Protein AF-A0A377WKM6-F1 (afdb_monomer)

Organism: Klebsiella pneumoniae (NCBI:txid573)

pLDDT: mean 94.64, std 5.41, range [57.75, 98.88]

Solvent-accessible surface area (backbone atoms only — not comparable to full-atom values): 8984 Å² total; per-residue (Å²): 131,85,93,62,58,70,69,56,50,52,50,51,51,51,55,54,52,52,62,76,64,38,88,88,61,85,77,56,62,66,72,69,46,43,40,46,70,62,48,39,55,75,68,44,44,62,54,40,54,48,40,24,70,75,69,76,43,76,47,65,71,56,42,40,52,52,16,50,48,60,55,54,56,63,26,58,56,96,90,44,74,53,87,74,52,57,60,69,69,58,56,55,50,36,52,53,48,50,48,35,37,75,72,70,75,36,54,65,55,55,48,45,37,64,61,36,46,42,28,90,76,66,78,42,52,48,53,76,40,86,64,45,49,60,52,27,27,54,43,33,50,35,31,72,74,66,30,62,74,60,50,48,53,89,76,109

Sequence (156 aa):
MLDLPRDELVSFASAVTGRFRNPYIKHQLLSIALNGMTKYRTRILPQLLAGQKAHGALPPRLTFALAALIAFYRGEREGESYPVQDDADWISRYQTLWARHRDGQMSTRELVTAVLSVADHWQQDLSQIPGLVELVTADLDAILTCGMRDAVKPLC

Foldseek 3Di:
DPPDPPVVVVVVVVVVVVVVPPPVDDDPVLVVCAAVLLCLLVPQVVVQVVVCVVPVDGDLVSLLSVLVNLVVLLQDDPNDGHDRHHPPVSNVLSVVLNVCCVVVNDALLRSLQVSQQPCVSNVHRNNPPPCSSVSSSVLNVCCVPVNDVVSCVVVD

Radius of gyration: 16.56 Å; Cα contacts (8 Å, |Δi|>4): 131; chains: 1; bounding box: 44×33×40 Å

Structure (mmCIF, N/CA/C/O backbone):
data_AF-A0A377WKM6-F1
#
_entry.id   AF-A0A377WKM6-F1
#
loop_
_atom_site.group_PDB
_atom_site.id
_atom_site.type_symbol
_atom_site.label_atom_id
_atom_site.label_alt_id
_atom_site.label_comp_id
_atom_site.label_asym_id
_atom_sit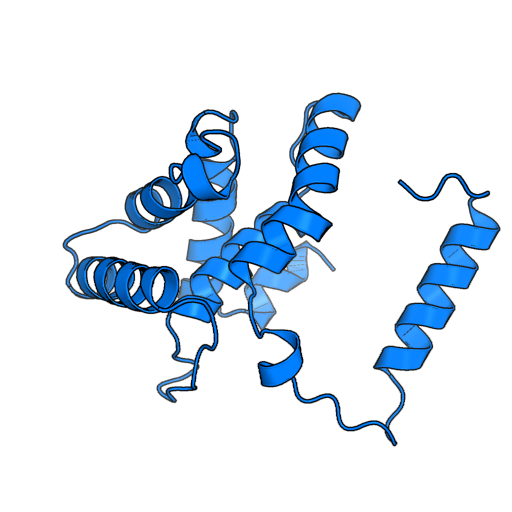e.label_entity_id
_atom_site.label_seq_id
_atom_site.pdbx_PDB_ins_code
_atom_site.Cartn_x
_atom_site.Cartn_y
_atom_site.Cartn_z
_atom_site.occupancy
_atom_site.B_iso_or_equiv
_atom_site.auth_seq_id
_atom_site.auth_comp_id
_atom_site.auth_asym_id
_atom_site.auth_atom_id
_atom_site.pdbx_PDB_model_num
ATOM 1 N N . MET A 1 1 ? 14.447 1.230 -13.886 1.00 57.75 1 MET A N 1
ATOM 2 C CA . MET A 1 1 ? 14.813 -0.199 -13.892 1.00 57.75 1 MET A CA 1
ATOM 3 C C . MET A 1 1 ? 16.328 -0.256 -13.848 1.00 57.75 1 MET A C 1
ATOM 5 O O . MET A 1 1 ? 16.936 0.613 -14.461 1.00 57.75 1 MET A O 1
ATOM 9 N N . LEU A 1 2 ? 16.928 -1.160 -13.073 1.00 65.38 2 LEU A N 1
ATOM 10 C CA . LEU A 1 2 ? 18.377 -1.364 -13.153 1.00 65.38 2 LEU A CA 1
ATOM 11 C C . LEU A 1 2 ? 18.650 -2.080 -14.474 1.00 65.38 2 LEU A C 1
ATOM 13 O O . LEU A 1 2 ? 18.140 -3.179 -14.676 1.00 65.38 2 LEU A O 1
ATOM 17 N N . ASP A 1 3 ? 19.374 -1.421 -15.369 1.00 78.69 3 ASP A N 1
ATOM 18 C CA . ASP A 1 3 ? 19.747 -1.976 -16.667 1.00 78.69 3 ASP A CA 1
ATOM 19 C C . ASP A 1 3 ? 21.046 -2.769 -16.500 1.00 78.69 3 ASP A C 1
ATOM 21 O O . ASP A 1 3 ? 22.145 -2.253 -16.686 1.00 78.69 3 ASP A O 1
ATOM 25 N N . LEU A 1 4 ? 20.906 -3.989 -15.980 1.00 83.00 4 LEU A N 1
ATOM 26 C CA . LEU A 1 4 ? 22.004 -4.908 -15.692 1.00 83.00 4 LEU A CA 1
ATOM 27 C C . LEU A 1 4 ? 21.697 -6.284 -16.299 1.00 83.00 4 LEU A C 1
ATOM 29 O O . LEU A 1 4 ? 20.523 -6.664 -16.390 1.00 83.00 4 LEU A O 1
ATOM 33 N N . PRO A 1 5 ? 22.725 -7.075 -16.655 1.00 90.50 5 PRO A N 1
ATOM 34 C CA . PRO A 1 5 ? 22.551 -8.469 -17.039 1.00 90.50 5 PRO A CA 1
ATOM 35 C C . PRO A 1 5 ? 21.777 -9.265 -15.982 1.00 90.50 5 PRO A C 1
ATOM 37 O O . PRO A 1 5 ? 21.876 -9.014 -14.779 1.00 90.50 5 PRO A O 1
ATOM 40 N N . ARG A 1 6 ? 21.026 -10.281 -16.424 1.00 88.25 6 ARG A N 1
ATOM 41 C CA . ARG A 1 6 ? 20.183 -11.103 -15.540 1.00 88.25 6 ARG A CA 1
ATOM 42 C C . ARG A 1 6 ? 20.954 -11.679 -14.351 1.00 88.25 6 ARG A C 1
ATOM 44 O O . ARG A 1 6 ? 20.444 -11.650 -13.234 1.00 88.25 6 ARG A O 1
ATOM 51 N N . ASP A 1 7 ? 22.164 -12.172 -14.581 1.00 90.81 7 ASP A N 1
ATOM 52 C CA . ASP A 1 7 ? 22.976 -12.797 -13.534 1.00 90.81 7 ASP A CA 1
ATOM 53 C C . ASP A 1 7 ? 23.418 -11.779 -12.473 1.00 90.81 7 ASP A C 1
ATOM 55 O O . ASP A 1 7 ? 23.409 -12.075 -11.276 1.00 90.81 7 ASP A O 1
ATOM 59 N N . GLU A 1 8 ? 23.700 -10.540 -12.885 1.00 89.38 8 GLU A N 1
ATOM 60 C CA . GLU A 1 8 ? 23.997 -9.440 -11.967 1.00 89.38 8 GLU A CA 1
ATOM 61 C C . GLU A 1 8 ? 22.763 -9.023 -11.164 1.00 89.38 8 GLU A C 1
ATOM 63 O O . GLU A 1 8 ? 22.865 -8.806 -9.957 1.00 89.38 8 GLU A O 1
ATOM 68 N N . LEU A 1 9 ? 21.580 -8.987 -11.786 1.00 89.69 9 LEU A N 1
ATOM 69 C CA . LEU A 1 9 ? 20.321 -8.723 -11.081 1.00 89.69 9 LEU A CA 1
ATOM 70 C C . LEU A 1 9 ? 20.016 -9.801 -10.034 1.00 89.69 9 LEU A C 1
ATOM 72 O O . LEU A 1 9 ? 19.599 -9.476 -8.921 1.00 89.69 9 LEU A O 1
ATOM 76 N N . VAL A 1 10 ? 20.246 -11.075 -10.364 1.00 89.69 10 VAL A N 1
ATOM 77 C CA . VAL A 1 10 ? 20.068 -12.200 -9.433 1.00 89.69 10 VAL A CA 1
ATOM 78 C C . VAL A 1 10 ? 21.064 -12.108 -8.278 1.00 89.69 10 VAL A C 1
ATOM 80 O O . VAL A 1 10 ? 20.669 -12.236 -7.116 1.00 89.69 10 VAL A O 1
ATOM 83 N N . SER A 1 11 ? 22.336 -11.833 -8.573 1.00 91.25 11 SER A N 1
ATOM 84 C CA . SER A 1 11 ? 23.378 -11.649 -7.558 1.00 91.25 11 SER A CA 1
ATOM 85 C C . SER A 1 11 ? 23.057 -10.475 -6.629 1.00 91.25 11 SER A C 1
ATOM 87 O O . SER A 1 11 ? 23.073 -10.611 -5.402 1.00 91.25 11 SER A O 1
ATOM 89 N N . PHE A 1 12 ? 22.650 -9.340 -7.200 1.00 90.00 12 PHE A N 1
ATOM 90 C CA . PHE A 1 12 ? 22.244 -8.160 -6.449 1.00 90.00 12 PHE A CA 1
ATOM 91 C C . PHE A 1 12 ? 21.031 -8.440 -5.555 1.00 90.00 12 PHE A C 1
ATOM 93 O O . PHE A 1 12 ? 21.052 -8.105 -4.368 1.00 90.00 12 PHE A O 1
ATOM 100 N N . ALA A 1 13 ? 19.993 -9.098 -6.083 1.00 90.62 13 ALA A N 1
ATOM 101 C CA . ALA A 1 13 ? 18.815 -9.483 -5.309 1.00 90.62 13 ALA A CA 1
ATOM 102 C C . ALA A 1 13 ? 19.187 -10.411 -4.143 1.00 90.62 13 ALA A C 1
ATOM 104 O O . ALA A 1 13 ? 18.769 -10.169 -3.010 1.00 90.62 13 ALA A O 1
ATOM 105 N N . SER A 1 14 ? 20.039 -11.411 -4.389 1.00 91.19 14 SER A N 1
ATOM 106 C CA . SER A 1 14 ? 20.540 -12.323 -3.356 1.00 91.19 14 SER A CA 1
ATOM 107 C C . SER A 1 14 ? 21.301 -11.578 -2.254 1.00 91.19 14 SER A C 1
ATOM 109 O O . SER A 1 14 ? 21.032 -11.773 -1.067 1.00 91.19 14 SER A O 1
ATOM 111 N N . ALA A 1 15 ? 22.181 -10.640 -2.620 1.00 92.31 15 ALA A N 1
ATOM 112 C CA . ALA A 1 15 ? 22.921 -9.816 -1.666 1.00 92.31 15 ALA A CA 1
ATOM 113 C C . ALA A 1 15 ? 22.004 -8.888 -0.846 1.00 92.31 15 ALA A C 1
ATOM 115 O O . ALA A 1 15 ? 22.212 -8.683 0.353 1.00 92.31 15 ALA A O 1
ATOM 116 N N . VAL A 1 16 ? 20.961 -8.321 -1.463 1.00 91.81 16 VAL A N 1
ATOM 117 C CA . VAL A 1 16 ? 19.919 -7.558 -0.755 1.00 91.81 16 VAL A CA 1
ATOM 118 C C . VAL A 1 16 ? 19.197 -8.453 0.257 1.00 91.81 16 VAL A C 1
ATOM 120 O O . VAL A 1 16 ? 19.101 -8.086 1.428 1.00 91.81 16 VAL A O 1
ATOM 123 N N . THR A 1 17 ? 18.742 -9.639 -0.155 1.00 90.12 17 THR A N 1
ATOM 124 C CA . THR A 1 17 ? 18.072 -10.595 0.737 1.00 90.12 17 THR A CA 1
ATOM 125 C C . THR A 1 17 ? 18.981 -11.039 1.883 1.00 90.12 17 THR A C 1
ATOM 127 O O . THR A 1 17 ? 18.531 -11.101 3.026 1.00 90.12 17 THR A O 1
ATOM 130 N N . GLY A 1 18 ? 20.263 -11.292 1.609 1.00 91.44 18 GLY A N 1
ATOM 131 C CA . GLY A 1 18 ? 21.258 -11.643 2.622 1.00 91.44 18 GLY A CA 1
ATOM 132 C C . GLY A 1 18 ? 21.394 -10.575 3.709 1.00 91.44 18 GLY A C 1
ATOM 133 O O . GLY A 1 18 ? 21.421 -10.907 4.892 1.00 91.44 18 GLY A O 1
ATOM 134 N N . ARG A 1 19 ? 21.379 -9.287 3.335 1.00 92.81 19 ARG A N 1
ATOM 135 C CA . ARG A 1 19 ? 21.427 -8.172 4.298 1.00 92.81 19 ARG A CA 1
ATOM 136 C C . ARG A 1 19 ? 20.207 -8.132 5.214 1.00 92.81 19 ARG A C 1
ATOM 138 O O . ARG A 1 19 ? 20.377 -7.945 6.412 1.00 92.81 19 ARG A O 1
ATOM 145 N N . PHE A 1 20 ? 19.006 -8.351 4.678 1.00 91.44 20 PHE A N 1
ATOM 146 C CA . PHE A 1 20 ? 17.780 -8.382 5.488 1.00 91.44 20 PHE A CA 1
ATOM 147 C C . PHE A 1 20 ? 17.671 -9.611 6.398 1.00 91.44 20 PHE A C 1
ATOM 149 O O . PHE A 1 20 ? 16.952 -9.573 7.391 1.00 91.44 20 PHE A O 1
ATOM 156 N N . ARG A 1 21 ? 18.376 -10.702 6.076 1.00 90.44 21 ARG A N 1
ATOM 157 C CA . ARG A 1 21 ? 18.427 -11.924 6.895 1.00 90.44 21 ARG A CA 1
ATOM 158 C C . ARG A 1 21 ? 19.493 -11.887 7.988 1.00 90.44 21 ARG A C 1
ATOM 160 O O . ARG A 1 21 ? 19.617 -12.861 8.723 1.00 90.44 21 ARG A O 1
ATOM 167 N N . ASN A 1 22 ? 20.274 -10.812 8.090 1.00 91.50 22 ASN A N 1
ATOM 168 C CA . ASN A 1 22 ? 21.345 -10.721 9.071 1.00 91.50 22 ASN A CA 1
ATOM 169 C C . ASN A 1 22 ? 20.764 -10.683 10.504 1.00 91.50 22 ASN A C 1
ATOM 171 O O . ASN A 1 22 ? 20.145 -9.684 10.871 1.00 91.50 22 ASN A O 1
ATOM 175 N N . PRO A 1 23 ? 20.994 -11.715 11.343 1.00 91.56 23 PRO A N 1
ATOM 176 C CA . PRO A 1 23 ? 20.392 -11.799 12.676 1.00 91.56 23 PRO A CA 1
ATOM 177 C C . PRO A 1 23 ? 20.985 -10.795 13.676 1.00 91.56 23 PRO A C 1
ATOM 179 O O . PRO A 1 23 ? 20.403 -10.558 14.733 1.00 91.56 23 PRO A O 1
ATOM 182 N N . TYR A 1 24 ? 22.134 -10.193 13.356 1.00 91.94 24 TYR A N 1
ATOM 183 C CA . TYR A 1 24 ? 22.805 -9.210 14.207 1.00 91.94 24 TYR A CA 1
ATOM 184 C C . TYR A 1 24 ? 22.281 -7.785 13.993 1.00 91.94 24 TYR A C 1
ATOM 186 O O . TYR A 1 24 ? 22.549 -6.903 14.808 1.00 91.94 24 TYR A O 1
ATOM 194 N N . ILE A 1 25 ? 21.519 -7.544 12.920 1.00 86.88 25 ILE A N 1
ATOM 195 C CA . ILE A 1 25 ? 20.918 -6.241 12.639 1.00 86.88 25 ILE A CA 1
ATOM 196 C C . ILE A 1 25 ? 19.464 -6.255 13.107 1.00 86.88 25 ILE A C 1
ATOM 198 O O . ILE A 1 25 ? 18.606 -6.934 12.547 1.00 86.88 25 ILE A O 1
ATOM 202 N N . LYS A 1 26 ? 19.160 -5.444 14.123 1.00 86.38 26 LYS A N 1
ATOM 203 C CA . LYS A 1 26 ? 17.778 -5.214 14.556 1.00 86.38 26 LYS A CA 1
ATOM 204 C C . LYS A 1 26 ? 17.126 -4.165 13.661 1.00 86.38 26 LYS A C 1
ATOM 206 O O . LYS A 1 26 ? 17.288 -2.964 13.869 1.00 86.38 26 LYS A O 1
ATOM 211 N N . HIS A 1 27 ? 16.378 -4.621 12.664 1.00 85.25 27 HIS A N 1
ATOM 212 C CA . HIS A 1 27 ? 15.598 -3.746 11.797 1.00 85.25 27 HIS A CA 1
ATOM 213 C C . HIS A 1 27 ? 14.374 -3.191 12.536 1.00 85.25 27 HIS A C 1
ATOM 215 O O . HIS A 1 27 ? 13.426 -3.916 12.827 1.00 85.25 27 HIS A O 1
ATOM 221 N N . GLN A 1 28 ? 14.375 -1.886 12.810 1.00 91.19 28 GLN A N 1
ATOM 222 C CA . GLN A 1 28 ? 13.216 -1.189 13.367 1.00 91.19 28 GLN A CA 1
ATOM 223 C C . GLN A 1 28 ? 12.160 -0.998 12.270 1.00 91.19 28 GLN A C 1
ATOM 225 O O . GLN A 1 28 ? 12.226 -0.046 11.492 1.00 91.19 28 GLN A O 1
ATOM 230 N N . LEU A 1 29 ? 11.202 -1.926 12.173 1.00 90.50 29 LEU A N 1
ATOM 231 C CA . LEU A 1 29 ? 10.202 -1.943 11.095 1.00 90.50 29 LEU A CA 1
ATOM 232 C C . LEU A 1 29 ? 9.377 -0.650 11.032 1.00 90.50 29 LEU A C 1
ATOM 234 O O . LEU A 1 29 ? 9.137 -0.145 9.939 1.00 90.50 29 LEU A O 1
ATOM 238 N N . LEU A 1 30 ? 9.023 -0.066 12.180 1.00 90.75 30 LEU A N 1
ATOM 239 C CA . LEU A 1 30 ? 8.331 1.227 12.228 1.00 90.75 30 LEU A CA 1
ATOM 240 C C . LEU A 1 30 ? 9.194 2.363 11.657 1.00 90.75 30 LEU A C 1
ATOM 242 O O . LEU A 1 30 ? 8.704 3.174 10.877 1.00 90.75 30 LEU A O 1
ATOM 246 N N . SER A 1 31 ? 10.500 2.379 11.939 1.00 91.31 31 SER A N 1
ATOM 247 C CA . SER A 1 31 ? 11.425 3.350 11.333 1.00 91.31 31 SER A CA 1
ATOM 248 C C . SER A 1 31 ? 11.585 3.135 9.824 1.00 91.31 31 SER A C 1
ATOM 250 O O . SER A 1 31 ? 11.764 4.088 9.066 1.00 91.31 31 SER A O 1
ATOM 252 N N . ILE A 1 32 ? 11.497 1.887 9.354 1.00 90.88 32 ILE A N 1
ATOM 253 C CA . ILE A 1 32 ? 11.476 1.581 7.918 1.00 90.88 32 ILE A CA 1
ATOM 254 C C . ILE A 1 32 ? 10.173 2.076 7.279 1.00 90.88 32 ILE A C 1
ATOM 256 O O . ILE A 1 32 ? 10.220 2.592 6.160 1.00 90.88 32 ILE A O 1
ATOM 260 N N . ALA A 1 33 ? 9.044 1.968 7.981 1.00 93.19 33 ALA A N 1
ATOM 261 C CA . ALA A 1 33 ? 7.728 2.388 7.508 1.00 93.19 33 ALA A CA 1
ATOM 262 C C . ALA A 1 33 ? 7.510 3.913 7.516 1.00 93.19 33 ALA A C 1
ATOM 264 O O . ALA A 1 33 ? 6.649 4.384 6.779 1.00 93.19 33 ALA A O 1
ATOM 265 N N . LEU A 1 34 ? 8.310 4.677 8.274 1.00 93.25 34 LEU A N 1
ATOM 266 C CA . LEU A 1 34 ? 8.272 6.147 8.326 1.00 93.25 34 LEU A CA 1
ATOM 267 C C . LEU A 1 34 ? 8.144 6.777 6.928 1.00 93.25 34 LEU A C 1
ATOM 269 O O . LEU A 1 34 ? 8.930 6.440 6.039 1.00 93.25 34 LEU A O 1
ATOM 273 N N . ASN A 1 35 ? 7.228 7.724 6.736 1.00 95.94 35 ASN A N 1
ATOM 274 C CA . ASN A 1 35 ? 6.987 8.411 5.456 1.00 95.94 35 ASN A CA 1
ATOM 275 C C . ASN A 1 35 ? 6.608 7.437 4.323 1.00 95.94 35 ASN A C 1
ATOM 277 O O . ASN A 1 35 ? 7.101 7.537 3.190 1.00 95.94 35 ASN A O 1
ATOM 281 N N . GLY A 1 36 ? 5.782 6.440 4.649 1.00 97.00 36 GLY A N 1
ATOM 282 C CA . GLY A 1 36 ? 5.380 5.358 3.756 1.00 97.00 36 GLY A CA 1
ATOM 283 C C . GLY A 1 36 ? 4.696 5.852 2.482 1.00 97.00 36 GLY A C 1
ATOM 284 O O . GLY A 1 36 ? 5.019 5.363 1.396 1.00 97.00 36 GLY A O 1
ATOM 285 N N . MET A 1 37 ? 3.845 6.879 2.577 1.00 97.69 37 MET A N 1
ATOM 286 C CA . MET A 1 37 ? 3.146 7.450 1.420 1.00 97.69 37 MET A CA 1
ATOM 287 C C . MET A 1 37 ? 4.127 8.046 0.408 1.00 97.69 37 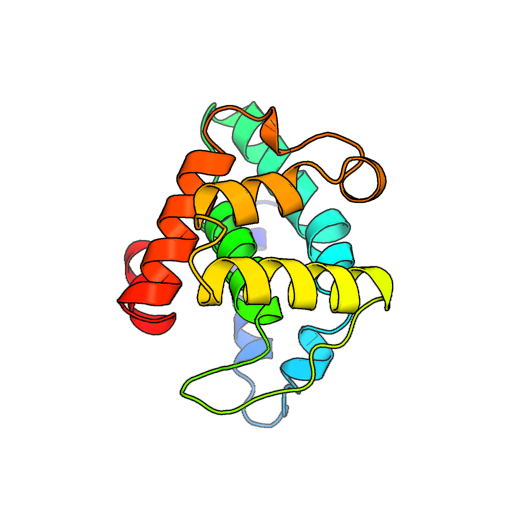MET A C 1
ATOM 289 O O . MET A 1 37 ? 4.078 7.733 -0.787 1.00 97.69 37 MET A O 1
ATOM 293 N N . THR A 1 38 ? 5.075 8.858 0.881 1.00 96.94 38 THR A N 1
ATOM 294 C CA . THR A 1 38 ? 6.115 9.463 0.033 1.00 96.94 38 THR A CA 1
ATOM 295 C C . THR A 1 38 ? 7.101 8.420 -0.497 1.00 96.94 38 THR A C 1
ATOM 297 O O . THR A 1 38 ? 7.513 8.488 -1.660 1.00 96.94 38 THR A O 1
ATOM 300 N N . LYS A 1 39 ? 7.452 7.405 0.304 1.00 97.50 39 LYS A N 1
ATOM 301 C CA . LYS A 1 39 ? 8.304 6.290 -0.140 1.00 97.50 39 LYS A CA 1
ATOM 302 C C . LYS A 1 39 ? 7.647 5.485 -1.256 1.00 97.50 39 LYS A C 1
ATOM 304 O O . LYS A 1 39 ? 8.320 5.192 -2.241 1.00 97.50 39 LYS A O 1
ATOM 309 N N . TYR A 1 40 ? 6.359 5.161 -1.146 1.00 98.19 40 TYR A N 1
ATOM 310 C CA . TYR A 1 40 ? 5.657 4.424 -2.195 1.00 98.19 40 TYR A CA 1
ATOM 311 C C . TYR A 1 40 ? 5.640 5.2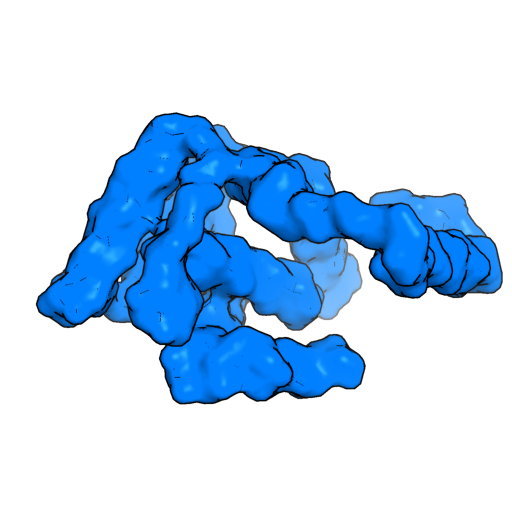24 -3.498 1.00 98.19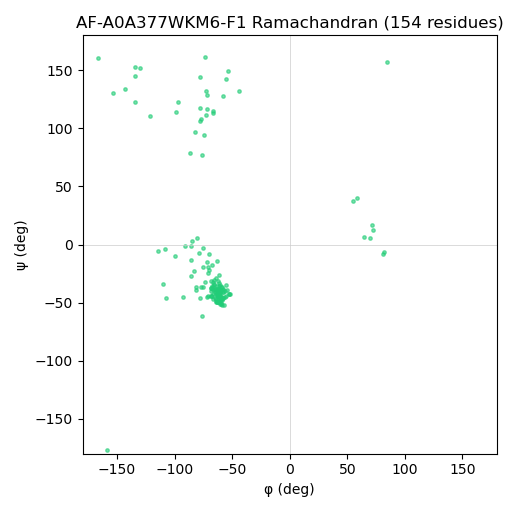 40 TYR A C 1
ATOM 313 O O . TYR A 1 40 ? 6.062 4.719 -4.541 1.00 98.19 40 TYR A O 1
ATOM 321 N N . ARG A 1 41 ? 5.242 6.501 -3.426 1.00 97.75 41 ARG A N 1
ATOM 322 C CA . ARG A 1 41 ? 5.211 7.399 -4.586 1.00 97.75 41 ARG A CA 1
ATOM 323 C C . ARG A 1 41 ? 6.560 7.508 -5.292 1.00 97.75 41 ARG A C 1
ATOM 325 O O . ARG A 1 41 ? 6.614 7.484 -6.513 1.00 97.75 41 ARG A O 1
ATOM 332 N N . THR A 1 42 ? 7.648 7.654 -4.543 1.00 96.88 42 THR A N 1
ATOM 333 C CA . THR A 1 42 ? 8.971 7.915 -5.138 1.00 96.88 42 THR A CA 1
ATOM 334 C C . THR A 1 42 ? 9.709 6.644 -5.557 1.00 96.88 42 THR A C 1
ATOM 336 O O . THR A 1 42 ? 10.524 6.696 -6.474 1.00 96.88 42 THR A O 1
ATOM 339 N N . ARG A 1 43 ? 9.442 5.497 -4.914 1.00 96.12 43 ARG A N 1
ATOM 340 C CA . ARG A 1 43 ? 10.215 4.257 -5.116 1.00 96.12 43 ARG A CA 1
ATOM 341 C C . ARG A 1 43 ? 9.456 3.156 -5.851 1.00 96.12 43 ARG A C 1
ATOM 343 O O . ARG A 1 43 ? 10.080 2.396 -6.583 1.00 96.12 43 ARG A O 1
ATOM 350 N N . ILE A 1 44 ? 8.142 3.046 -5.647 1.00 97.06 44 ILE A N 1
ATOM 351 C CA . ILE A 1 44 ? 7.336 1.915 -6.135 1.00 97.06 44 ILE A CA 1
ATOM 352 C C . ILE A 1 44 ? 6.440 2.330 -7.298 1.00 97.06 44 ILE A C 1
ATOM 354 O O . ILE A 1 44 ? 6.428 1.651 -8.324 1.00 97.06 44 ILE A O 1
ATOM 358 N N . LEU A 1 45 ? 5.747 3.467 -7.179 1.00 97.69 45 LEU A N 1
ATOM 359 C CA . LEU A 1 45 ? 4.819 3.944 -8.204 1.00 97.69 45 LEU A CA 1
ATOM 360 C C . LEU A 1 45 ? 5.448 4.021 -9.613 1.00 97.69 45 LEU A C 1
ATOM 362 O O . LEU A 1 45 ? 4.816 3.522 -10.543 1.00 97.69 45 LEU A O 1
ATOM 366 N N . PRO A 1 46 ? 6.693 4.510 -9.816 1.00 96.56 46 PRO A N 1
ATOM 367 C CA . PRO A 1 46 ? 7.297 4.522 -11.148 1.00 96.56 46 PRO A CA 1
ATOM 368 C C . PRO A 1 46 ? 7.444 3.120 -11.754 1.00 96.56 46 PRO A C 1
ATOM 370 O O . PRO A 1 46 ? 7.287 2.954 -12.960 1.00 96.56 46 PRO A O 1
ATOM 373 N N . GLN A 1 47 ? 7.728 2.103 -10.931 1.00 95.19 47 GLN A N 1
ATOM 374 C CA . GLN A 1 47 ? 7.835 0.714 -11.390 1.00 95.19 47 GLN A CA 1
ATOM 375 C C . GLN A 1 47 ? 6.462 0.096 -11.668 1.00 95.19 47 GLN A C 1
ATOM 377 O O . GLN A 1 47 ? 6.327 -0.647 -12.635 1.00 95.19 47 GLN A O 1
ATOM 382 N N . LEU A 1 48 ? 5.443 0.433 -10.872 1.00 96.38 48 LEU A N 1
ATOM 383 C CA . LEU A 1 48 ? 4.065 0.004 -11.120 1.00 96.38 48 LEU A CA 1
ATOM 384 C C . LEU A 1 48 ? 3.574 0.512 -12.481 1.00 96.38 48 LEU A C 1
ATOM 386 O O . LEU A 1 48 ? 3.114 -0.283 -13.298 1.00 96.38 48 LEU A O 1
ATOM 390 N N . LEU A 1 49 ? 3.742 1.810 -12.750 1.00 95.75 49 LEU A N 1
ATOM 391 C CA . LEU A 1 49 ? 3.319 2.436 -14.007 1.00 95.75 49 LEU A CA 1
ATOM 392 C C . LEU A 1 49 ? 4.127 1.927 -15.205 1.00 95.75 49 LEU A C 1
ATOM 394 O O . LEU A 1 49 ? 3.563 1.637 -16.258 1.00 95.75 49 LEU A O 1
ATOM 398 N N . ALA A 1 50 ? 5.448 1.782 -15.048 1.00 94.19 50 ALA A N 1
ATOM 399 C CA . ALA A 1 50 ? 6.300 1.231 -16.098 1.00 94.19 50 ALA A CA 1
ATOM 400 C C . ALA A 1 50 ? 5.933 -0.226 -16.420 1.00 94.19 50 ALA A C 1
ATOM 402 O O . ALA A 1 50 ? 5.833 -0.579 -17.593 1.00 94.19 50 ALA A O 1
ATOM 403 N N . GLY A 1 51 ? 5.681 -1.050 -15.397 1.00 90.94 51 GLY A N 1
ATOM 404 C CA . GLY A 1 51 ? 5.254 -2.439 -15.562 1.00 90.94 51 GLY A CA 1
ATOM 405 C C . GLY A 1 51 ? 3.905 -2.551 -16.271 1.00 90.94 51 GLY A C 1
ATOM 406 O O . GLY A 1 51 ? 3.782 -3.320 -17.223 1.00 90.94 51 GLY A O 1
ATOM 407 N N . GLN A 1 52 ? 2.932 -1.718 -15.886 1.00 93.88 52 GLN A N 1
ATOM 408 C CA . GLN A 1 52 ? 1.639 -1.650 -16.567 1.00 93.88 52 GLN A CA 1
ATOM 409 C C . GLN A 1 52 ? 1.793 -1.263 -18.038 1.00 93.88 52 GLN A C 1
ATOM 411 O O . GLN A 1 52 ? 1.228 -1.918 -18.909 1.00 93.88 52 GLN A O 1
ATOM 416 N N . LYS A 1 53 ? 2.587 -0.229 -18.331 1.00 92.56 53 LYS A N 1
ATOM 417 C CA . LYS A 1 53 ? 2.818 0.227 -19.705 1.00 92.56 53 LYS A CA 1
ATOM 418 C C . LYS A 1 53 ? 3.530 -0.827 -20.559 1.00 92.56 53 LYS A C 1
ATOM 420 O O . LYS A 1 53 ? 3.221 -0.951 -21.738 1.00 92.56 53 LYS A O 1
ATOM 425 N N . ALA A 1 54 ? 4.481 -1.563 -19.983 1.00 91.56 54 ALA A N 1
ATOM 426 C CA . ALA A 1 54 ? 5.281 -2.551 -20.704 1.00 91.56 54 ALA A CA 1
ATOM 427 C C . ALA A 1 54 ? 4.527 -3.862 -20.981 1.00 91.56 54 ALA A C 1
ATOM 429 O O . ALA A 1 54 ? 4.728 -4.468 -22.030 1.00 91.56 54 ALA A O 1
ATOM 430 N N . HIS A 1 55 ? 3.676 -4.304 -20.052 1.00 90.38 55 HIS A N 1
ATOM 431 C CA . HIS A 1 55 ? 3.039 -5.625 -20.115 1.00 90.38 55 HIS A CA 1
ATOM 432 C C . HIS A 1 55 ? 1.517 -5.575 -20.293 1.00 90.38 55 HIS A C 1
ATOM 434 O O . HIS A 1 55 ? 0.888 -6.620 -20.425 1.00 90.38 55 HIS A O 1
ATOM 440 N N . GLY A 1 56 ? 0.911 -4.385 -20.263 1.00 91.31 56 GLY A N 1
ATOM 441 C CA . GLY A 1 56 ? -0.543 -4.205 -20.308 1.00 91.31 56 GLY A CA 1
ATOM 442 C C . GLY A 1 56 ? -1.273 -4.671 -19.043 1.00 91.31 56 GLY A C 1
ATOM 443 O O . GLY A 1 56 ? -2.499 -4.660 -19.014 1.00 91.31 56 GLY A O 1
ATOM 444 N N . ALA A 1 57 ? -0.542 -5.075 -17.999 1.00 93.50 57 ALA A N 1
ATOM 445 C CA . ALA A 1 57 ? -1.087 -5.636 -16.768 1.00 93.50 57 ALA A CA 1
ATOM 446 C C . ALA A 1 57 ? -0.433 -5.009 -15.532 1.00 93.50 57 ALA A C 1
ATOM 448 O O . ALA A 1 57 ? 0.762 -4.707 -15.524 1.00 93.50 57 ALA A O 1
ATOM 449 N N . LEU A 1 58 ? -1.216 -4.831 -14.469 1.00 95.75 58 LEU A N 1
ATOM 450 C CA . LEU A 1 58 ? -0.723 -4.301 -13.201 1.00 95.75 58 LEU A CA 1
ATOM 451 C C . LEU A 1 58 ? 0.160 -5.342 -12.488 1.00 95.75 58 LEU A C 1
ATOM 453 O O . LEU A 1 58 ? -0.281 -6.478 -12.307 1.00 95.75 58 LEU A O 1
ATOM 457 N N . PRO A 1 59 ? 1.388 -4.991 -12.052 1.00 95.69 59 PRO A N 1
ATOM 458 C CA . PRO A 1 59 ? 2.247 -5.928 -11.333 1.00 95.69 59 PRO A CA 1
ATOM 459 C C . PRO A 1 59 ? 1.654 -6.278 -9.951 1.00 95.69 59 PRO A C 1
ATOM 461 O O . PRO A 1 59 ? 1.627 -5.406 -9.076 1.00 95.69 59 PRO A O 1
ATOM 464 N N . PRO A 1 60 ? 1.253 -7.538 -9.694 1.00 95.44 60 PRO A N 1
ATOM 465 C CA . PRO A 1 60 ? 0.426 -7.887 -8.533 1.00 95.44 60 PRO A CA 1
ATOM 466 C C . PRO A 1 60 ? 1.142 -7.664 -7.193 1.00 95.44 60 PRO A C 1
ATOM 468 O O . PRO A 1 60 ? 0.554 -7.225 -6.214 1.00 95.44 60 PRO A O 1
ATOM 471 N N . ARG A 1 61 ? 2.464 -7.876 -7.145 1.00 96.69 61 ARG A N 1
ATOM 472 C CA . ARG A 1 61 ? 3.264 -7.606 -5.937 1.00 96.69 61 ARG A CA 1
ATOM 473 C C . ARG A 1 61 ? 3.323 -6.116 -5.588 1.00 96.69 61 ARG A C 1
ATOM 475 O O . ARG A 1 61 ? 3.456 -5.772 -4.417 1.00 96.69 61 ARG A O 1
ATOM 482 N N . LEU A 1 62 ? 3.262 -5.234 -6.590 1.00 97.44 62 LEU A N 1
ATOM 483 C CA . LEU A 1 62 ? 3.327 -3.790 -6.365 1.00 97.44 62 LEU A CA 1
ATOM 484 C C . LEU A 1 62 ? 1.958 -3.243 -5.952 1.00 97.44 62 LEU A C 1
ATOM 486 O O . LEU A 1 62 ? 1.895 -2.433 -5.035 1.00 97.44 62 LEU A O 1
ATOM 490 N N . THR A 1 63 ? 0.868 -3.733 -6.547 1.00 97.44 63 THR A N 1
ATOM 491 C CA . THR A 1 63 ? -0.495 -3.378 -6.111 1.00 97.44 63 THR A CA 1
ATOM 492 C C . THR A 1 63 ? -0.784 -3.878 -4.701 1.00 97.44 63 THR A C 1
ATOM 494 O O . THR A 1 63 ? -1.267 -3.102 -3.877 1.00 97.44 63 THR A O 1
ATOM 497 N N . PHE A 1 64 ? -0.353 -5.097 -4.367 1.00 98.56 64 PHE A N 1
ATOM 498 C CA . PHE A 1 64 ? -0.470 -5.621 -3.008 1.00 98.56 64 PHE A CA 1
ATOM 499 C C . PHE A 1 64 ? 0.309 -4.774 -1.998 1.00 98.56 64 PHE A C 1
ATOM 501 O O . PHE A 1 64 ? -0.170 -4.516 -0.898 1.00 98.56 64 PHE A O 1
ATOM 508 N N . ALA A 1 65 ? 1.498 -4.278 -2.363 1.00 98.25 65 ALA A N 1
ATOM 509 C CA . ALA A 1 65 ? 2.254 -3.373 -1.500 1.00 98.25 65 ALA A CA 1
ATOM 510 C C . ALA A 1 65 ? 1.501 -2.056 -1.227 1.00 98.25 65 ALA A C 1
ATOM 512 O O . ALA A 1 65 ? 1.637 -1.502 -0.135 1.00 98.25 65 ALA A O 1
ATOM 513 N N . LEU A 1 66 ? 0.691 -1.567 -2.175 1.00 98.56 66 LEU A N 1
ATOM 514 C CA . LEU A 1 66 ? -0.174 -0.401 -1.968 1.00 98.56 66 LEU A CA 1
ATOM 515 C C . LEU A 1 66 ? -1.336 -0.716 -1.021 1.00 98.56 66 LEU A C 1
ATOM 517 O O . LEU A 1 66 ? -1.599 0.059 -0.105 1.00 98.56 66 LEU A O 1
ATOM 521 N N . ALA A 1 67 ? -1.986 -1.868 -1.193 1.00 98.75 67 ALA A N 1
ATOM 522 C CA . ALA A 1 67 ? -3.033 -2.334 -0.283 1.00 98.75 67 ALA A CA 1
ATOM 523 C C . ALA A 1 67 ? -2.496 -2.537 1.144 1.00 98.75 67 ALA A C 1
ATOM 525 O O . ALA A 1 67 ? -3.095 -2.074 2.114 1.00 98.75 67 ALA A O 1
ATOM 526 N N . ALA A 1 68 ? -1.316 -3.146 1.280 1.00 98.38 68 ALA A N 1
ATOM 527 C CA . ALA A 1 68 ? -0.632 -3.322 2.555 1.00 98.38 68 ALA A CA 1
ATOM 528 C C . ALA A 1 68 ? -0.244 -1.986 3.202 1.00 98.38 68 ALA A C 1
ATOM 530 O O . ALA A 1 68 ? -0.322 -1.861 4.423 1.00 98.38 68 ALA A O 1
ATOM 531 N N . LEU A 1 69 ? 0.135 -0.980 2.405 1.00 98.50 69 LEU A N 1
ATOM 532 C CA . LEU A 1 69 ? 0.361 0.376 2.899 1.00 98.50 69 LEU A CA 1
ATOM 533 C C . LEU A 1 69 ? -0.938 0.968 3.451 1.00 98.50 69 LEU A C 1
ATOM 535 O O . LEU A 1 69 ? -0.956 1.422 4.586 1.00 98.50 69 LEU A O 1
ATOM 539 N N . ILE A 1 70 ? -2.040 0.897 2.706 1.00 98.62 70 ILE A N 1
ATOM 540 C CA . ILE A 1 70 ? -3.347 1.392 3.164 1.00 98.62 70 ILE A CA 1
ATOM 541 C C . ILE A 1 70 ? -3.768 0.700 4.473 1.00 98.62 70 ILE A C 1
ATOM 543 O O . ILE A 1 70 ? -4.149 1.376 5.432 1.00 98.62 70 ILE A O 1
ATOM 547 N N . ALA A 1 71 ? -3.624 -0.628 4.548 1.00 98.19 71 ALA A N 1
ATOM 548 C CA . ALA A 1 71 ? -3.876 -1.413 5.756 1.00 98.19 71 ALA A CA 1
ATOM 549 C C . ALA A 1 71 ? -2.972 -0.992 6.926 1.00 98.19 71 ALA A C 1
ATOM 551 O O . ALA A 1 71 ? -3.440 -0.868 8.056 1.00 98.19 71 ALA A O 1
ATOM 552 N N . PHE A 1 72 ? -1.686 -0.725 6.669 1.00 97.88 72 PHE A N 1
ATOM 553 C CA . PHE A 1 72 ? -0.738 -0.285 7.693 1.00 97.88 72 PHE A CA 1
ATOM 554 C C . PHE A 1 72 ? -1.151 1.050 8.332 1.00 97.88 72 PHE A C 1
ATOM 556 O O . PHE A 1 72 ? -0.988 1.219 9.541 1.00 97.88 72 PHE A O 1
ATOM 563 N N . TYR A 1 73 ? -1.743 1.972 7.567 1.00 98.06 73 TYR A N 1
ATOM 564 C CA . TYR A 1 73 ? -2.196 3.267 8.093 1.00 98.06 73 TYR A CA 1
ATOM 565 C C . TYR A 1 73 ? -3.482 3.175 8.920 1.00 98.06 73 TYR A C 1
ATOM 567 O O . TYR A 1 73 ? -3.882 4.167 9.526 1.00 98.06 73 TYR A O 1
ATOM 575 N N . ARG A 1 74 ? -4.092 1.986 9.030 1.00 96.69 74 ARG A N 1
ATOM 576 C CA . ARG A 1 74 ? -5.112 1.725 10.054 1.00 96.69 74 ARG A CA 1
ATOM 577 C C . ARG A 1 74 ? -4.546 1.881 11.467 1.00 96.69 74 ARG A C 1
ATOM 579 O O . ARG A 1 74 ? -5.295 2.194 12.383 1.00 96.69 74 ARG A O 1
ATOM 586 N N . GLY A 1 75 ? -3.234 1.681 11.636 1.00 95.62 75 GLY A N 1
ATOM 587 C CA . GLY A 1 75 ? -2.542 1.877 12.912 1.00 95.62 75 GLY A CA 1
ATOM 588 C C . GLY A 1 75 ? -2.869 0.825 13.970 1.00 95.62 75 GLY A C 1
ATOM 589 O O . GLY A 1 75 ? -2.597 1.055 15.142 1.00 95.62 75 GLY A O 1
ATOM 590 N N . GLU A 1 76 ? -3.445 -0.309 13.566 1.00 92.75 76 GLU A N 1
ATOM 591 C CA . GLU A 1 76 ? -3.873 -1.383 14.460 1.00 92.75 76 GLU A CA 1
ATOM 592 C C . GLU A 1 76 ? -3.627 -2.756 13.826 1.00 92.75 76 GLU A C 1
ATOM 594 O O . GLU A 1 76 ? -3.988 -3.013 12.665 1.00 92.75 76 GLU A O 1
ATOM 599 N N . ARG A 1 77 ? -3.051 -3.665 14.614 1.00 88.62 77 ARG A N 1
ATOM 600 C CA . ARG A 1 77 ? -2.829 -5.065 14.261 1.00 88.62 77 ARG A CA 1
ATOM 601 C C . ARG A 1 77 ? -3.253 -5.948 15.428 1.00 88.62 77 ARG A C 1
ATOM 603 O O . ARG A 1 77 ? -2.697 -5.819 16.507 1.00 88.62 77 ARG A O 1
ATOM 610 N N . GLU A 1 78 ? -4.188 -6.867 15.181 1.00 86.44 78 GLU A N 1
ATOM 611 C CA . GLU A 1 78 ? -4.656 -7.842 16.185 1.00 86.44 78 GLU A CA 1
ATOM 612 C C . GLU A 1 78 ? -5.166 -7.176 17.483 1.00 86.44 78 GLU A C 1
ATOM 614 O O . GLU A 1 78 ? -4.944 -7.683 18.576 1.00 86.44 78 GLU A O 1
ATOM 619 N N . GLY A 1 79 ? -5.839 -6.023 17.373 1.00 87.25 79 GLY A N 1
ATOM 620 C CA . GLY A 1 79 ? -6.315 -5.249 18.525 1.00 87.25 79 GLY A CA 1
ATOM 621 C C . GLY A 1 79 ? -5.255 -4.357 19.179 1.00 87.25 79 GLY A C 1
ATOM 622 O O . GLY A 1 79 ? -5.588 -3.556 20.050 1.00 87.25 79 GLY A O 1
ATOM 623 N N . GLU A 1 80 ? -3.989 -4.449 18.762 1.00 92.25 80 GLU A N 1
ATOM 624 C CA . GLU A 1 80 ? -2.906 -3.611 19.272 1.00 92.25 80 GLU A CA 1
ATOM 625 C C . GLU A 1 80 ? -2.639 -2.420 18.349 1.00 92.25 80 GLU A C 1
ATOM 627 O O . GLU A 1 80 ? -2.296 -2.575 17.170 1.00 92.25 80 GLU A O 1
ATOM 632 N N . SER A 1 81 ? -2.738 -1.214 18.907 1.00 94.12 81 SER A N 1
ATOM 633 C CA . SER A 1 81 ? -2.393 0.016 18.199 1.00 94.12 81 SER A CA 1
ATOM 634 C C . SER A 1 81 ? -0.882 0.235 18.135 1.00 94.12 81 SER A C 1
ATOM 636 O O . SER A 1 81 ? -0.157 -0.023 19.096 1.00 94.12 81 SER A O 1
ATOM 638 N N . TYR A 1 82 ? -0.402 0.792 17.025 1.00 94.44 82 TYR A N 1
ATOM 639 C CA . TYR A 1 82 ? 0.995 1.192 16.851 1.00 94.44 82 TYR A CA 1
ATOM 640 C C . TYR A 1 82 ? 1.110 2.592 16.232 1.00 94.44 82 TYR A C 1
ATOM 642 O O . TYR A 1 82 ? 0.225 3.030 15.493 1.00 94.44 82 TYR A O 1
ATOM 650 N N . PRO A 1 83 ? 2.210 3.319 16.503 1.00 93.00 83 PRO A N 1
ATOM 651 C CA . PRO A 1 83 ? 2.369 4.676 16.007 1.00 93.00 83 PRO A CA 1
ATOM 652 C C . PRO A 1 83 ? 2.744 4.667 14.521 1.00 93.00 83 PRO A C 1
ATOM 654 O O . PRO A 1 83 ? 3.876 4.345 14.150 1.00 93.00 83 PRO A O 1
ATOM 657 N N . VAL A 1 84 ? 1.799 5.057 13.668 1.00 95.31 84 VAL A N 1
ATOM 658 C CA . VAL A 1 84 ? 2.080 5.403 12.269 1.00 95.31 84 VAL A CA 1
ATOM 659 C C . VAL A 1 84 ? 2.794 6.753 12.244 1.00 95.31 84 VAL A C 1
ATOM 661 O O . VAL A 1 84 ? 2.365 7.696 12.905 1.00 95.31 84 VAL A O 1
ATOM 664 N N . GLN A 1 85 ? 3.895 6.840 11.498 1.00 94.62 85 GLN A N 1
ATOM 665 C CA . GLN A 1 85 ? 4.697 8.057 11.381 1.00 94.62 85 GLN A CA 1
ATOM 666 C C . GLN A 1 85 ? 4.770 8.490 9.914 1.00 94.62 85 GLN A C 1
ATOM 668 O O . GLN A 1 85 ? 5.384 7.816 9.084 1.00 94.62 85 GLN A O 1
ATOM 673 N N . ASP A 1 86 ? 4.122 9.606 9.607 1.00 96.44 86 ASP A N 1
ATOM 674 C CA . ASP A 1 86 ? 4.126 10.289 8.313 1.00 96.44 86 ASP A CA 1
ATOM 675 C C . ASP A 1 86 ? 3.713 11.755 8.543 1.00 96.44 86 ASP A C 1
ATOM 677 O O . ASP A 1 86 ? 3.478 12.162 9.686 1.00 96.44 86 ASP A O 1
ATOM 681 N N . ASP A 1 87 ? 3.596 12.532 7.471 1.00 95.31 87 ASP A N 1
ATOM 682 C CA . ASP A 1 87 ? 3.080 13.897 7.515 1.00 95.31 87 ASP A CA 1
ATOM 683 C C . ASP A 1 87 ? 1.681 13.945 8.159 1.00 95.31 87 ASP A C 1
ATOM 685 O O . ASP A 1 87 ? 0.839 13.064 7.946 1.00 95.31 87 ASP A O 1
ATOM 689 N N . ALA A 1 88 ? 1.415 14.997 8.942 1.00 95.12 88 ALA A N 1
ATOM 690 C CA . ALA A 1 88 ? 0.195 15.128 9.747 1.00 95.12 88 ALA A CA 1
ATOM 691 C C . ALA A 1 88 ? -1.094 15.001 8.917 1.00 95.12 88 ALA A C 1
ATOM 693 O O . ALA A 1 88 ? -2.071 14.400 9.373 1.00 95.12 88 ALA A O 1
ATOM 694 N N . ASP A 1 89 ? -1.071 15.499 7.681 1.00 95.25 89 ASP A N 1
ATOM 695 C CA . ASP A 1 89 ? -2.192 15.408 6.748 1.00 95.25 89 ASP A CA 1
ATOM 696 C C . ASP A 1 89 ? -2.533 13.955 6.401 1.00 95.25 89 ASP A C 1
ATOM 698 O O . ASP A 1 89 ? -3.711 13.598 6.331 1.00 95.25 89 ASP A O 1
ATOM 702 N N . TRP A 1 90 ? -1.526 13.087 6.240 1.00 96.75 90 TRP A N 1
ATOM 703 C CA . TRP A 1 90 ? -1.748 11.660 6.009 1.00 96.75 90 TRP A CA 1
ATOM 704 C C . TRP A 1 90 ? -2.318 10.977 7.239 1.00 96.75 90 TRP A C 1
ATOM 706 O O . TRP A 1 90 ? -3.275 10.212 7.116 1.00 96.75 90 TRP A O 1
ATOM 716 N N . ILE A 1 91 ? -1.777 11.280 8.418 1.00 97.25 91 ILE A N 1
ATOM 717 C CA . ILE A 1 91 ? -2.269 10.710 9.674 1.00 97.25 91 ILE A CA 1
ATOM 718 C C . ILE A 1 91 ? -3.750 11.062 9.876 1.00 97.25 91 ILE A C 1
ATOM 720 O O . ILE A 1 91 ? -4.576 10.164 10.039 1.00 97.25 91 ILE A O 1
ATOM 724 N N . SER A 1 92 ? -4.105 12.345 9.772 1.00 97.06 92 SER A N 1
ATOM 725 C CA . SER A 1 92 ? -5.484 12.832 9.927 1.00 97.06 92 SER A CA 1
ATOM 726 C C . SER A 1 92 ? -6.437 12.253 8.871 1.00 97.06 92 SER A C 1
ATOM 728 O O . SER A 1 92 ? -7.544 11.788 9.180 1.00 97.06 92 SER A O 1
ATOM 730 N N . ARG A 1 93 ? -5.991 12.204 7.609 1.00 97.88 93 ARG A N 1
ATOM 731 C CA . ARG A 1 93 ? -6.772 11.632 6.508 1.00 97.88 93 ARG A CA 1
ATOM 732 C C . ARG A 1 93 ? -7.084 10.161 6.751 1.00 97.88 93 ARG A C 1
ATOM 734 O O . ARG A 1 93 ? -8.248 9.777 6.676 1.00 97.88 93 ARG A O 1
ATOM 741 N N . TYR A 1 94 ? -6.080 9.343 7.059 1.00 98.19 94 TYR A N 1
ATOM 742 C CA . TYR A 1 94 ? -6.297 7.915 7.286 1.00 98.19 94 TYR A CA 1
ATOM 743 C C . TYR A 1 94 ? -7.125 7.639 8.539 1.00 98.19 94 TYR A C 1
ATOM 745 O O . TYR A 1 94 ? -7.977 6.757 8.490 1.00 98.19 94 TYR A O 1
ATOM 753 N N . GLN A 1 95 ? -6.958 8.417 9.614 1.00 97.12 95 GLN A N 1
ATOM 754 C CA . GLN A 1 95 ? -7.830 8.329 10.790 1.00 97.12 95 GLN A CA 1
ATOM 755 C C . GLN A 1 95 ? -9.302 8.536 10.413 1.00 97.12 95 GLN A C 1
ATOM 757 O O . GLN A 1 95 ? -10.159 7.751 10.815 1.00 97.12 95 GLN A O 1
ATOM 762 N N . THR A 1 96 ? -9.588 9.543 9.585 1.00 98.19 96 THR A N 1
ATOM 763 C CA . THR A 1 96 ? -10.949 9.834 9.111 1.00 98.19 96 THR A CA 1
ATOM 764 C C . THR A 1 96 ? -11.491 8.724 8.208 1.00 98.19 96 THR A C 1
ATOM 766 O O . THR A 1 96 ? -12.620 8.269 8.392 1.00 98.19 96 THR A O 1
ATOM 769 N N . LEU A 1 97 ? -10.698 8.266 7.234 1.00 98.50 97 LEU A N 1
ATOM 770 C CA . LEU A 1 97 ? -11.109 7.224 6.287 1.00 98.50 97 LEU A CA 1
ATOM 771 C C . LEU A 1 97 ? -11.381 5.889 6.991 1.00 98.50 97 LEU A C 1
ATOM 773 O O . LEU A 1 97 ? -12.431 5.284 6.780 1.00 98.50 97 LEU A O 1
ATOM 777 N N . TRP A 1 98 ? -10.475 5.457 7.871 1.00 98.12 98 TRP A N 1
ATOM 778 C CA . TRP A 1 98 ? -10.641 4.215 8.622 1.00 98.12 98 TRP A CA 1
ATOM 779 C C . TRP A 1 98 ? -11.770 4.289 9.650 1.00 98.12 98 TRP A C 1
ATOM 781 O O . TRP A 1 98 ? -12.426 3.276 9.878 1.00 98.12 98 TRP A O 1
ATOM 791 N N . ALA A 1 99 ? -12.048 5.462 10.234 1.00 97.81 99 ALA A N 1
ATOM 792 C CA . ALA A 1 99 ? -13.217 5.635 11.095 1.00 97.81 99 ALA A CA 1
ATOM 793 C C . ALA A 1 99 ? -14.523 5.429 10.324 1.00 97.81 99 ALA A C 1
ATOM 795 O O . ALA A 1 99 ? -15.340 4.605 10.720 1.00 97.81 99 ALA A O 1
ATOM 796 N N . ARG A 1 100 ? -14.673 6.082 9.167 1.00 98.50 100 ARG A N 1
ATOM 797 C CA . ARG A 1 100 ? -15.858 5.910 8.314 1.00 98.50 100 ARG A CA 1
ATOM 798 C C . ARG A 1 100 ? -16.026 4.472 7.827 1.00 98.50 100 ARG A C 1
ATOM 800 O O . ARG A 1 100 ? -17.153 3.993 7.759 1.00 98.50 100 ARG A O 1
ATOM 807 N N . HIS A 1 101 ? -14.929 3.791 7.490 1.00 98.06 101 HIS A N 1
ATOM 808 C CA . HIS A 1 101 ? -14.963 2.380 7.087 1.00 98.06 101 HIS A CA 1
ATOM 809 C C . HIS A 1 101 ? -15.429 1.472 8.226 1.00 98.06 101 HIS A C 1
ATOM 811 O O . HIS A 1 101 ? -16.376 0.708 8.054 1.00 98.06 101 HIS A O 1
ATOM 817 N N . ARG A 1 102 ? -14.837 1.621 9.417 1.00 95.94 102 ARG A N 1
ATOM 818 C CA . ARG A 1 102 ? -15.218 0.864 10.617 1.00 95.94 102 ARG A CA 1
ATOM 819 C C . ARG A 1 102 ? -16.679 1.084 11.009 1.00 95.94 102 ARG A C 1
ATOM 821 O O . ARG A 1 102 ? -17.349 0.130 11.389 1.00 95.94 102 ARG A O 1
ATOM 828 N N . ASP A 1 103 ? -17.167 2.314 10.888 1.00 97.25 103 ASP A N 1
ATOM 829 C CA . ASP A 1 103 ? -18.537 2.683 11.257 1.00 97.25 103 ASP A CA 1
ATOM 830 C C . ASP A 1 103 ? -19.564 2.304 10.165 1.00 97.25 103 ASP A C 1
ATOM 832 O O . ASP A 1 103 ? -20.741 2.652 10.265 1.00 97.25 103 ASP A O 1
ATOM 836 N N . GLY A 1 104 ? -19.139 1.609 9.099 1.00 97.12 104 GLY A N 1
ATOM 837 C CA . GLY A 1 104 ? -20.005 1.160 8.004 1.00 97.12 104 GLY A CA 1
ATOM 838 C C . GLY A 1 104 ? -20.478 2.279 7.069 1.00 97.12 104 GLY A C 1
ATOM 839 O O . GLY A 1 104 ? -21.378 2.072 6.261 1.00 97.12 104 GLY A O 1
ATOM 840 N N . GLN A 1 105 ? -19.877 3.467 7.159 1.00 97.88 105 GLN A N 1
ATOM 841 C CA . GLN A 1 105 ? -20.204 4.653 6.355 1.00 97.88 105 GLN A CA 1
ATOM 842 C C . GLN A 1 105 ? -19.389 4.749 5.056 1.00 97.88 105 GLN A C 1
ATOM 844 O O . GLN A 1 105 ? -19.503 5.733 4.317 1.00 97.88 105 GLN A O 1
ATOM 849 N N . MET A 1 106 ? -18.484 3.797 4.832 1.00 97.75 106 MET A N 1
ATOM 850 C CA . MET A 1 106 ? -17.584 3.749 3.688 1.00 97.75 106 MET A CA 1
ATOM 851 C C . MET A 1 106 ? -17.197 2.297 3.402 1.00 97.75 106 MET A C 1
ATOM 853 O O . MET A 1 106 ? -16.752 1.575 4.289 1.00 97.75 106 MET A O 1
ATOM 857 N N . SER A 1 107 ? -17.326 1.877 2.152 1.00 98.56 107 SER A N 1
ATOM 858 C CA . SER A 1 107 ? -16.830 0.589 1.667 1.00 98.56 107 SER A CA 1
ATOM 859 C C . SER A 1 107 ? -15.304 0.581 1.518 1.00 98.56 107 SER A C 1
ATOM 861 O O . SER A 1 107 ? -14.666 1.629 1.382 1.00 98.56 107 SER A O 1
ATOM 863 N N . THR A 1 108 ? -14.693 -0.608 1.465 1.00 98.62 108 THR A N 1
ATOM 864 C CA . THR A 1 108 ? -13.252 -0.744 1.177 1.00 98.62 108 THR A CA 1
ATOM 865 C C . THR A 1 108 ? -12.884 -0.068 -0.149 1.00 98.62 108 THR A C 1
ATOM 867 O O . THR A 1 108 ? -11.875 0.631 -0.232 1.00 98.62 108 THR A O 1
ATOM 870 N N . ARG A 1 109 ? -13.739 -0.197 -1.173 1.00 98.69 109 ARG A N 1
ATOM 871 C CA . ARG A 1 109 ? -13.530 0.429 -2.485 1.00 98.69 109 ARG A CA 1
ATOM 872 C C . ARG A 1 109 ? -13.505 1.953 -2.409 1.00 98.69 109 ARG A C 1
ATOM 874 O O . ARG A 1 109 ? -12.659 2.578 -3.045 1.00 98.69 109 ARG A O 1
ATOM 881 N N . GLU A 1 110 ? -14.417 2.561 -1.655 1.00 98.75 110 GLU A N 1
ATOM 882 C CA . GLU A 1 110 ? -14.445 4.017 -1.464 1.00 98.75 110 GLU A CA 1
ATOM 883 C C . GLU A 1 110 ? -13.216 4.507 -0.698 1.00 98.75 110 GLU A C 1
ATOM 885 O O . GLU A 1 110 ? -12.639 5.525 -1.077 1.00 98.75 110 GLU A O 1
ATOM 890 N N . LEU A 1 111 ? -12.766 3.759 0.317 1.00 98.81 111 LEU A N 1
ATOM 891 C CA . LEU A 1 111 ? -11.529 4.055 1.041 1.00 98.81 111 LEU A CA 1
ATOM 892 C C . LEU A 1 111 ? -10.326 4.038 0.093 1.00 98.81 111 LEU A C 1
ATOM 894 O O . LEU A 1 111 ? -9.569 5.008 0.039 1.00 98.81 111 LEU A O 1
ATOM 898 N N . VAL A 1 112 ? -10.173 2.966 -0.689 1.00 98.88 112 VAL A N 1
ATOM 899 C CA . VAL A 1 112 ? -9.099 2.836 -1.685 1.00 98.88 112 VAL A CA 1
ATOM 900 C C . VAL A 1 112 ? -9.172 3.971 -2.703 1.00 98.88 112 VAL A C 1
ATOM 902 O O . VAL A 1 112 ? -8.169 4.638 -2.947 1.00 98.88 112 VAL A O 1
ATOM 905 N N . THR A 1 113 ? -10.356 4.250 -3.248 1.00 98.81 113 THR A N 1
ATOM 906 C CA . THR A 1 113 ? -10.557 5.332 -4.224 1.00 98.81 113 THR A CA 1
ATOM 907 C C . THR A 1 113 ? -10.136 6.682 -3.642 1.00 98.81 113 THR A C 1
ATOM 909 O O . THR A 1 113 ? -9.371 7.400 -4.278 1.00 98.81 113 THR A O 1
ATOM 912 N N . ALA A 1 114 ? -10.545 6.995 -2.407 1.00 98.69 114 ALA A N 1
ATOM 913 C CA . ALA A 1 114 ? -10.219 8.254 -1.738 1.00 98.69 114 ALA A CA 1
ATOM 914 C C . ALA A 1 114 ? -8.715 8.440 -1.469 1.00 98.69 114 ALA A C 1
ATOM 916 O O . ALA A 1 114 ? -8.239 9.576 -1.411 1.00 98.69 114 ALA A O 1
ATOM 917 N N . VAL A 1 115 ? -7.962 7.350 -1.290 1.00 98.56 115 VAL A N 1
ATOM 918 C CA . VAL A 1 115 ? -6.496 7.393 -1.175 1.00 98.56 115 VAL A CA 1
ATOM 919 C C . VAL A 1 115 ? -5.851 7.562 -2.548 1.00 98.56 115 VAL A C 1
ATOM 921 O O . VAL A 1 115 ? -4.939 8.374 -2.702 1.00 98.56 115 VAL A O 1
ATOM 924 N N . LEU A 1 116 ? -6.296 6.800 -3.548 1.00 98.69 116 LEU A N 1
ATOM 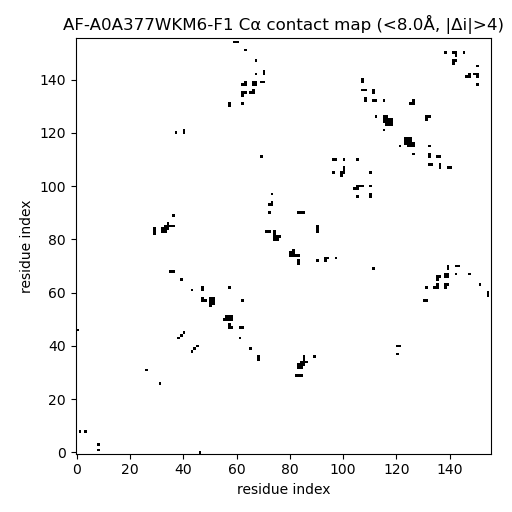925 C CA . LEU A 1 116 ? -5.704 6.782 -4.889 1.00 98.69 116 LEU A CA 1
ATOM 926 C C . LEU A 1 116 ? -5.987 8.070 -5.680 1.00 98.69 116 LEU A C 1
ATOM 928 O O . LEU A 1 116 ? -5.184 8.439 -6.536 1.00 98.69 116 LEU A O 1
ATOM 932 N N . SER A 1 117 ? -7.062 8.793 -5.361 1.00 98.56 117 SER A N 1
ATOM 933 C CA . SER A 1 117 ? -7.447 10.026 -6.056 1.00 98.56 117 SER A CA 1
ATOM 934 C C . SER A 1 117 ? -6.755 11.300 -5.558 1.00 98.56 117 SER A C 1
ATOM 936 O O . SER A 1 117 ? -7.058 12.394 -6.035 1.00 98.56 117 SER A O 1
ATOM 938 N N . VAL A 1 118 ? -5.824 11.205 -4.599 1.00 98.25 118 VAL A N 1
ATOM 939 C CA . VAL A 1 118 ? -5.076 12.363 -4.071 1.00 98.25 118 VAL A CA 1
ATOM 940 C C . VAL A 1 118 ? -3.987 12.792 -5.063 1.00 98.25 118 VAL A C 1
ATOM 942 O O . VAL A 1 118 ? -2.804 12.489 -4.885 1.00 98.25 118 VAL A O 1
ATOM 945 N N . ALA A 1 119 ? -4.393 13.484 -6.128 1.00 97.81 119 ALA A N 1
ATOM 946 C CA . ALA A 1 119 ? -3.518 13.857 -7.238 1.00 97.81 119 ALA A CA 1
ATOM 947 C C . ALA A 1 119 ? -2.323 14.726 -6.814 1.00 97.81 119 ALA A C 1
ATOM 949 O O . ALA A 1 119 ? -1.222 14.508 -7.315 1.00 97.81 119 ALA A O 1
ATOM 950 N N . ASP A 1 120 ? -2.497 15.633 -5.848 1.00 97.25 120 ASP A N 1
ATOM 951 C CA . ASP A 1 120 ? -1.408 16.480 -5.332 1.00 97.25 120 ASP A CA 1
ATOM 952 C C . ASP A 1 120 ? -0.251 15.656 -4.761 1.00 97.25 120 ASP A C 1
ATOM 954 O O . ASP A 1 120 ? 0.920 15.997 -4.934 1.00 97.25 120 ASP A O 1
ATOM 958 N N . HIS A 1 121 ? -0.568 14.526 -4.119 1.00 97.56 121 HIS A N 1
ATOM 959 C CA . HIS A 1 121 ? 0.456 13.585 -3.691 1.00 97.56 121 HIS A CA 1
ATOM 960 C C . HIS A 1 121 ? 0.957 12.783 -4.876 1.00 97.56 121 HIS A C 1
ATOM 962 O O . HIS A 1 121 ? 2.132 12.866 -5.203 1.00 97.56 121 HIS A O 1
ATOM 968 N N . TRP A 1 122 ? 0.088 12.013 -5.533 1.00 97.75 122 TRP A N 1
ATOM 969 C CA . TRP A 1 122 ? 0.484 11.016 -6.532 1.00 97.75 122 TRP A CA 1
ATOM 970 C C . TRP A 1 122 ? 1.015 11.591 -7.853 1.00 97.75 122 TRP A C 1
ATOM 972 O O . TRP A 1 122 ? 1.536 10.829 -8.666 1.00 97.75 122 TRP A O 1
ATOM 982 N N . GLN A 1 123 ? 0.916 12.909 -8.051 1.00 97.38 123 GLN A N 1
ATOM 983 C CA . GLN A 1 123 ? 1.203 13.651 -9.289 1.00 97.38 123 GLN A CA 1
ATOM 984 C C . GLN A 1 123 ? 0.264 13.313 -10.459 1.00 97.38 123 GLN A C 1
ATOM 986 O O . GLN A 1 123 ? 0.472 13.768 -11.580 1.00 97.38 123 GLN A O 1
ATOM 991 N N . GLN A 1 124 ? -0.763 12.510 -10.194 1.00 97.81 124 GLN A N 1
ATOM 992 C CA . GLN A 1 124 ? -1.860 12.140 -11.083 1.00 97.81 124 GLN A CA 1
ATOM 993 C C . GLN A 1 124 ? -2.964 11.490 -10.240 1.00 97.81 124 GLN A C 1
ATOM 995 O O . GLN A 1 124 ? -2.695 10.998 -9.146 1.00 97.81 124 GLN A O 1
ATOM 1000 N N . ASP A 1 125 ? -4.188 11.428 -10.748 1.00 98.38 125 ASP A N 1
ATOM 1001 C CA . ASP A 1 125 ? -5.242 10.634 -10.118 1.00 98.38 125 ASP A CA 1
ATOM 1002 C C . ASP A 1 125 ? -5.046 9.143 -10.457 1.00 98.38 125 ASP A C 1
ATOM 1004 O O . ASP A 1 125 ? -5.296 8.712 -11.584 1.00 98.38 125 ASP A O 1
ATOM 1008 N N . LEU A 1 126 ? -4.592 8.344 -9.482 1.00 98.38 126 LEU A N 1
ATOM 1009 C CA . LEU A 1 126 ? -4.370 6.908 -9.682 1.00 98.38 126 LEU A CA 1
ATOM 1010 C C . LEU A 1 126 ? -5.679 6.127 -9.818 1.00 98.38 126 LEU A C 1
ATOM 1012 O O . LEU A 1 126 ? -5.659 5.017 -10.345 1.00 98.38 126 LEU A O 1
ATOM 1016 N N . SER A 1 127 ? -6.813 6.678 -9.378 1.00 98.19 127 SER A N 1
ATOM 1017 C CA . SER A 1 127 ? -8.111 6.016 -9.546 1.00 98.19 127 SER A CA 1
ATOM 1018 C C . SER A 1 127 ? -8.549 5.942 -11.013 1.00 98.19 127 SER A C 1
ATOM 1020 O O . SER A 1 127 ? -9.357 5.086 -11.365 1.00 98.19 127 SER A O 1
ATOM 1022 N N . GLN A 1 128 ? -7.949 6.762 -11.885 1.00 97.81 128 GLN A N 1
ATOM 1023 C CA . GLN A 1 128 ? -8.168 6.717 -13.333 1.00 97.81 128 GLN A CA 1
ATOM 1024 C C . GLN A 1 128 ? -7.389 5.592 -14.029 1.00 97.81 128 GLN A C 1
ATOM 1026 O O . GLN A 1 128 ? -7.568 5.369 -15.226 1.00 97.81 128 GLN A O 1
ATOM 1031 N N . ILE A 1 129 ? -6.510 4.879 -13.315 1.00 96.56 129 ILE A N 1
ATOM 1032 C CA . ILE A 1 129 ? -5.749 3.763 -13.877 1.00 96.56 129 ILE A CA 1
ATOM 1033 C C . ILE A 1 129 ? -6.660 2.527 -13.947 1.00 96.56 129 ILE A C 1
ATOM 1035 O O . ILE A 1 129 ? -7.070 2.023 -12.896 1.00 96.56 129 ILE A O 1
ATOM 1039 N N . PRO A 1 130 ? -6.944 1.983 -15.148 1.00 95.50 130 PRO A N 1
ATOM 1040 C CA . PRO A 1 130 ? -7.878 0.870 -15.290 1.00 95.50 130 PRO A CA 1
ATOM 1041 C C . PRO A 1 130 ? -7.455 -0.352 -14.468 1.00 95.50 130 PRO A C 1
ATOM 1043 O O . PRO A 1 130 ? -6.321 -0.824 -14.583 1.00 95.50 130 PRO A O 1
ATOM 1046 N N . GLY A 1 131 ? -8.374 -0.865 -13.648 1.00 96.62 131 GLY A N 1
ATOM 1047 C CA . GLY A 1 131 ? -8.169 -2.059 -12.827 1.00 96.62 131 GLY A CA 1
ATOM 1048 C C . GLY A 1 131 ? -7.407 -1.827 -11.519 1.00 96.62 131 GLY A C 1
ATOM 1049 O O . GLY A 1 131 ? -7.316 -2.752 -10.711 1.00 96.62 131 GLY A O 1
ATOM 1050 N N . LEU A 1 132 ? -6.836 -0.636 -11.284 1.00 98.19 132 LEU A N 1
ATOM 1051 C CA . LEU A 1 132 ? -5.995 -0.406 -10.106 1.00 98.19 132 LEU A CA 1
ATOM 1052 C C . LEU A 1 132 ? -6.819 -0.348 -8.820 1.00 98.19 132 LEU A C 1
ATOM 1054 O O . LEU A 1 132 ? -6.448 -0.985 -7.836 1.00 98.19 132 LEU A O 1
ATOM 1058 N N . VAL A 1 133 ? -7.939 0.380 -8.829 1.00 98.69 133 VAL A N 1
ATOM 1059 C CA . VAL A 1 133 ? -8.840 0.460 -7.670 1.00 98.69 133 VAL A CA 1
ATOM 1060 C C . VAL A 1 133 ? -9.401 -0.918 -7.348 1.00 98.69 133 VAL A C 1
ATOM 1062 O O . VAL A 1 133 ? -9.411 -1.310 -6.185 1.00 98.69 133 VAL A O 1
ATOM 1065 N N . GLU A 1 134 ? -9.832 -1.670 -8.361 1.00 98.38 134 GLU A N 1
ATOM 1066 C CA . GLU A 1 134 ? -10.364 -3.027 -8.217 1.00 98.38 134 GLU A CA 1
ATOM 1067 C C . GLU A 1 134 ? -9.350 -3.948 -7.540 1.00 98.38 134 GLU A C 1
ATOM 1069 O O . GLU A 1 134 ? -9.672 -4.583 -6.537 1.00 98.38 134 GLU A O 1
ATOM 1074 N N . LEU A 1 135 ? -8.123 -3.989 -8.064 1.00 98.00 135 LEU A N 1
ATOM 1075 C CA . LEU A 1 135 ? -7.092 -4.902 -7.587 1.00 98.00 135 LEU A CA 1
ATOM 1076 C C . LEU A 1 135 ? -6.622 -4.540 -6.173 1.00 98.00 135 LEU A C 1
ATOM 1078 O O . LEU A 1 135 ? -6.549 -5.411 -5.313 1.00 98.00 135 LEU A O 1
ATOM 1082 N N . VAL A 1 136 ? -6.391 -3.253 -5.898 1.00 98.75 136 VAL A N 1
ATOM 1083 C CA . VAL A 1 136 ? -6.001 -2.787 -4.555 1.00 98.75 136 VAL A CA 1
ATOM 1084 C C . VAL A 1 136 ? -7.128 -3.004 -3.542 1.00 98.75 136 VAL A C 1
ATOM 1086 O O . VAL A 1 136 ? -6.849 -3.332 -2.392 1.00 98.75 136 VAL A O 1
ATOM 1089 N N . THR A 1 137 ? -8.393 -2.862 -3.952 1.00 98.81 137 THR A N 1
ATOM 1090 C CA . THR A 1 137 ? -9.548 -3.181 -3.096 1.00 98.81 137 THR A CA 1
ATOM 1091 C C . THR A 1 137 ? -9.574 -4.665 -2.755 1.00 98.81 137 THR A C 1
ATOM 1093 O O . THR A 1 137 ? -9.674 -5.001 -1.581 1.00 98.81 137 THR A O 1
ATOM 1096 N N . ALA A 1 138 ? -9.420 -5.544 -3.749 1.00 98.44 138 ALA A N 1
ATOM 1097 C CA . ALA A 1 138 ? -9.407 -6.988 -3.531 1.00 98.44 138 ALA A CA 1
ATOM 1098 C C . ALA A 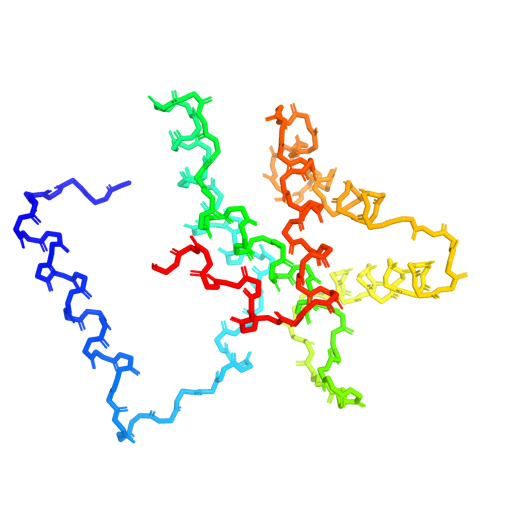1 138 ? -8.246 -7.427 -2.620 1.00 98.44 138 ALA A C 1
ATOM 1100 O O . ALA A 1 138 ? -8.453 -8.206 -1.690 1.00 98.44 138 ALA A O 1
ATOM 1101 N N . ASP A 1 139 ? -7.045 -6.884 -2.844 1.00 98.56 139 ASP A N 1
ATOM 1102 C CA . ASP A 1 139 ? -5.876 -7.138 -1.997 1.00 98.56 139 ASP A CA 1
ATOM 1103 C C . ASP A 1 139 ? -6.112 -6.641 -0.558 1.00 98.56 139 ASP A C 1
ATOM 1105 O O . ASP A 1 139 ? -5.771 -7.328 0.407 1.00 98.56 139 ASP A O 1
ATOM 1109 N N . LEU A 1 140 ? -6.725 -5.462 -0.392 1.00 98.69 140 LEU A N 1
ATOM 1110 C CA . LEU A 1 140 ? -7.039 -4.909 0.924 1.00 98.69 140 LEU A CA 1
ATOM 1111 C C . LEU A 1 140 ? -8.104 -5.742 1.645 1.00 98.69 140 LEU A C 1
ATOM 1113 O O . LEU A 1 140 ? -7.916 -6.068 2.815 1.00 98.69 140 LEU A O 1
ATOM 1117 N N . ASP A 1 141 ? -9.174 -6.143 0.963 1.00 98.31 141 ASP A N 1
ATOM 1118 C CA . ASP A 1 141 ? -10.197 -7.025 1.530 1.00 98.31 141 ASP A CA 1
ATOM 1119 C C . ASP A 1 141 ? -9.597 -8.376 1.946 1.00 98.31 141 ASP A C 1
ATOM 1121 O O . ASP A 1 141 ? -9.898 -8.869 3.035 1.00 98.31 141 ASP A O 1
ATOM 1125 N N . ALA A 1 142 ? -8.685 -8.952 1.155 1.00 98.00 142 ALA A N 1
ATOM 1126 C CA . ALA A 1 142 ? -7.962 -10.164 1.541 1.00 98.00 142 ALA A CA 1
ATOM 1127 C C . ALA A 1 142 ? -7.150 -9.946 2.831 1.00 98.00 142 ALA A C 1
ATOM 1129 O O . ALA A 1 142 ? -7.273 -10.717 3.783 1.00 98.00 142 ALA A O 1
ATOM 1130 N N . ILE A 1 143 ? -6.383 -8.853 2.919 1.00 97.75 143 ILE A N 1
ATOM 1131 C CA . ILE A 1 143 ? -5.617 -8.508 4.128 1.00 97.75 143 ILE A CA 1
ATOM 1132 C C . ILE A 1 143 ? -6.534 -8.358 5.350 1.00 97.75 143 ILE A C 1
ATOM 1134 O O . ILE A 1 143 ? -6.169 -8.801 6.441 1.00 97.75 143 ILE A O 1
ATOM 1138 N N . LEU A 1 144 ? -7.705 -7.739 5.186 1.00 95.75 144 LEU A N 1
ATOM 1139 C CA . LEU A 1 144 ? -8.654 -7.501 6.274 1.00 95.75 144 LEU A CA 1
ATOM 1140 C C . LEU A 1 144 ? -9.386 -8.774 6.724 1.00 95.75 144 LEU A C 1
ATOM 1142 O O . LEU A 1 144 ? -9.702 -8.891 7.906 1.00 95.75 144 LEU A O 1
ATOM 1146 N N . THR A 1 145 ? -9.649 -9.713 5.812 1.00 95.75 145 THR A N 1
ATOM 1147 C CA . THR A 1 145 ? -10.480 -10.901 6.077 1.00 95.75 145 THR A CA 1
ATOM 1148 C C . THR A 1 145 ? -9.682 -12.124 6.518 1.00 95.75 145 THR A C 1
ATOM 1150 O O . THR A 1 145 ? -10.078 -12.783 7.477 1.00 95.75 145 THR A O 1
ATOM 1153 N N . CYS A 1 146 ? -8.560 -12.436 5.861 1.00 95.25 146 CYS A N 1
ATOM 1154 C CA . CYS A 1 146 ? -7.721 -13.593 6.201 1.00 95.25 146 CYS A CA 1
ATOM 1155 C C . CYS A 1 146 ? -6.381 -13.214 6.852 1.00 95.25 146 CYS A C 1
ATOM 1157 O O . CYS A 1 146 ? -5.629 -14.082 7.291 1.00 95.25 146 CYS A O 1
ATOM 1159 N N . GLY A 1 147 ? -6.087 -11.918 6.970 1.00 95.25 147 GLY A N 1
ATOM 1160 C CA . GLY A 1 147 ? -4.857 -11.424 7.577 1.00 95.25 147 GLY A CA 1
ATOM 1161 C C . GLY A 1 147 ? -3.676 -11.378 6.605 1.00 95.25 147 GLY A C 1
ATOM 1162 O O . GLY A 1 147 ? -3.593 -12.099 5.612 1.00 95.25 147 GLY A O 1
ATOM 1163 N N . MET A 1 148 ? -2.694 -10.531 6.931 1.00 95.38 148 MET A N 1
ATOM 1164 C CA . MET A 1 148 ?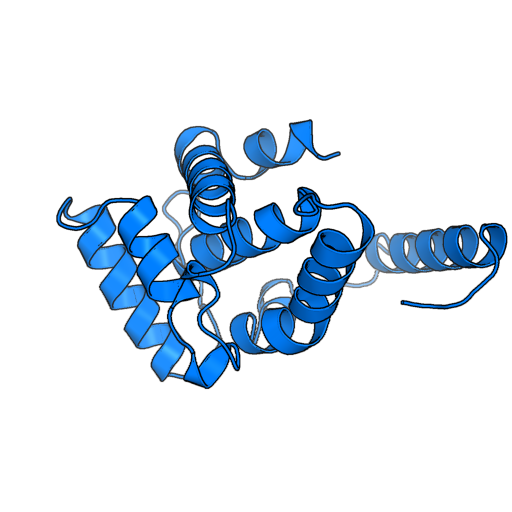 -1.548 -10.226 6.059 1.00 95.38 148 MET A CA 1
ATOM 1165 C C . MET A 1 148 ? -0.772 -11.470 5.595 1.00 95.38 148 MET A C 1
ATOM 1167 O O . MET A 1 148 ? -0.324 -11.533 4.451 1.00 95.38 148 MET A O 1
ATOM 1171 N N . ARG A 1 149 ? -0.585 -12.458 6.482 1.00 95.38 149 ARG A N 1
ATOM 1172 C CA . ARG A 1 149 ? 0.204 -13.661 6.168 1.00 95.38 149 ARG A CA 1
ATOM 1173 C C . ARG A 1 149 ? -0.468 -14.537 5.122 1.00 95.38 149 ARG A C 1
ATOM 1175 O O . ARG A 1 149 ? 0.240 -15.096 4.294 1.00 95.38 149 ARG A O 1
ATOM 1182 N N . ASP A 1 150 ? -1.787 -14.674 5.165 1.00 96.62 150 ASP A N 1
ATOM 1183 C CA . ASP A 1 150 ? -2.511 -15.503 4.205 1.00 96.62 150 ASP A CA 1
ATOM 1184 C C . ASP A 1 150 ? -2.747 -14.750 2.899 1.00 96.62 150 ASP A C 1
ATOM 1186 O O . ASP A 1 150 ? -2.563 -15.326 1.829 1.00 96.62 150 ASP A O 1
ATOM 1190 N N . ALA A 1 151 ? -3.011 -13.445 2.984 1.00 97.19 151 ALA A N 1
ATOM 1191 C CA . ALA A 1 151 ? -3.195 -12.587 1.821 1.00 97.19 151 ALA A CA 1
ATOM 1192 C C . ALA A 1 151 ? -1.946 -12.504 0.920 1.00 97.19 151 ALA A C 1
ATOM 1194 O O . ALA A 1 151 ? -2.079 -12.410 -0.296 1.00 97.19 151 ALA A O 1
ATOM 1195 N N . VAL A 1 152 ? -0.728 -12.579 1.480 1.00 96.81 152 VAL A N 1
ATOM 1196 C CA . VAL A 1 152 ? 0.513 -12.495 0.682 1.00 96.81 152 VAL A CA 1
ATOM 1197 C C . VAL A 1 152 ? 0.932 -13.823 0.038 1.00 96.81 152 VAL A C 1
ATOM 1199 O O . VAL A 1 152 ? 1.646 -13.811 -0.963 1.00 96.81 152 VAL A O 1
ATOM 1202 N N . LYS A 1 153 ? 0.499 -14.978 0.569 1.00 95.88 153 LYS A N 1
ATOM 1203 C CA . LYS A 1 153 ? 0.931 -16.314 0.098 1.00 95.88 153 LYS A CA 1
ATOM 1204 C C . LYS A 1 153 ? 0.789 -16.536 -1.415 1.00 95.88 153 LYS A C 1
ATOM 1206 O O . LYS A 1 153 ? 1.731 -17.078 -1.986 1.00 95.88 153 LYS A O 1
ATOM 1211 N N . PRO A 1 154 ? -0.305 -16.123 -2.089 1.00 94.38 154 PRO A N 1
ATOM 1212 C CA . PRO A 1 154 ? -0.454 -16.313 -3.536 1.00 94.38 154 PRO A CA 1
ATOM 1213 C C . PRO A 1 154 ? 0.584 -15.559 -4.380 1.00 94.38 154 PRO A C 1
ATOM 1215 O O . PRO A 1 154 ? 0.715 -15.820 -5.573 1.00 94.38 154 PRO A O 1
ATOM 1218 N N . LEU A 1 155 ? 1.300 -14.605 -3.778 1.00 91.12 155 LEU A N 1
ATOM 1219 C CA . LEU A 1 155 ? 2.287 -13.761 -4.443 1.00 91.12 155 LEU A CA 1
ATOM 1220 C C . LEU A 1 155 ? 3.730 -14.228 -4.218 1.00 91.12 155 LEU A C 1
ATOM 1222 O O . LEU A 1 155 ? 4.634 -13.661 -4.846 1.00 91.12 155 LEU A O 1
ATOM 1226 N N . CYS A 1 156 ? 3.955 -15.188 -3.316 1.00 80.38 156 CYS A N 1
ATOM 1227 C CA . CYS A 1 156 ? 5.275 -15.671 -2.912 1.00 80.38 156 CYS A CA 1
ATOM 1228 C C . CYS A 1 156 ? 5.864 -16.671 -3.910 1.00 80.38 156 CYS A C 1
ATOM 1230 O O . CYS A 1 156 ? 5.180 -17.657 -4.247 1.00 80.38 156 CYS A O 1
#

InterPro 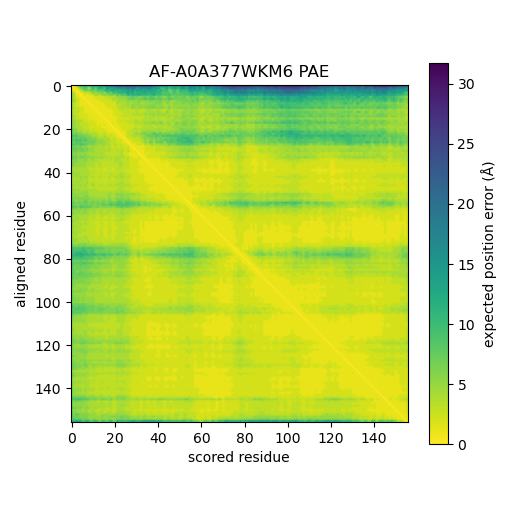domains:
  IPR008927 6-phosphogluconate dehydrogenase-like, C-terminal domain superfamily [SSF48179] (4-155)
  IPR013118 Mannitol dehydrogenase, C-terminal [PF08125] (4-143)
  IPR013328 6-phosphogluconate dehydrogenase, domain 2 [G3DSA:1.10.1040.10] (1-154)

Secondary structure (DSSP, 8-state):
-----HHHHHHHHHHHHHHHT-TTS---HHHHHTTHHHHIIIIIHHHHHHHHHHHSS--HHHHHHHHHHHHHTT-EETTEE----S-HHHHHHHHHHHHHHHTTSS-HHHHHHHHHT-HHHH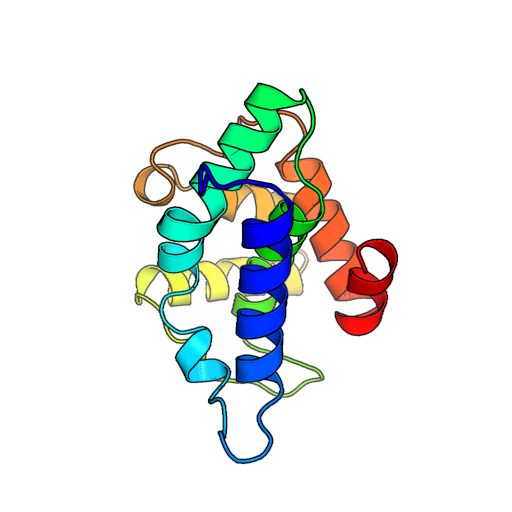SS-GGGSTTHHHHHHHHHHHHHHH-HHHHHGGG-

Nearest PDB structures (foldseek):
  8uqu-assembly2_C-2  TM=2.750E-01  e=8.697E+00  Bordetella bronchiseptica
  3zhw-assembly2_B  TM=2.185E-01  e=6.750E+00  Arabidopsis thaliana

Mean predicted aligned error: 3.68 Å